Protein AF-A0A3D5USP9-F1 (afdb_monomer_lite)

pLDDT: mean 96.51, std 5.12, range [55.72, 98.81]

Foldseek 3Di:
DDDDDPDVVVQVVAWDWDQPDVVGIDIDSHDDDDDDVVVVVVVVVVCVVCPPVNVVVVVVVVVVVVVVVVPPD

Radius of gyration: 20.23 Å; chains: 1; bounding box: 38×27×56 Å

Sequence (73 aa):
STVLFRSEELRAHMIFDCADWPGGRMVTPTLAGTRPGGAIAAAWAVMNFLGEEGYRAKHKQVTNARETIEAGI

Secondary structure (DSSP, 8-state):
-----SSHHHHHTT-EEETT-TTS-EEESSS-SS--HHHHHHHHHHHHHHHHHHHHHHHHHHHHHHHHHHTT-

Structure (mmCIF, N/CA/C/O backbone):
data_AF-A0A3D5USP9-F1
#
_entry.id   AF-A0A3D5USP9-F1
#
loop_
_atom_site.group_PDB
_atom_site.id
_atom_site.type_symbol
_atom_site.label_atom_id
_atom_site.label_alt_id
_atom_site.label_comp_id
_atom_site.label_asym_id
_atom_site.label_entity_id
_atom_site.label_seq_id
_atom_site.pdbx_PDB_ins_code
_atom_site.Cartn_x
_atom_site.Cartn_y
_atom_site.Cartn_z
_atom_site.occupancy
_atom_site.B_iso_or_equiv
_atom_site.auth_seq_id
_atom_site.auth_comp_id
_atom_site.auth_asym_id
_atom_site.auth_atom_id
_atom_site.pdbx_PDB_model_num
ATOM 1 N N . SER A 1 1 ? -4.866 0.265 -1.360 1.00 93.81 1 SER A N 1
ATOM 2 C CA . SER A 1 1 ? -4.734 -1.177 -1.644 1.00 93.81 1 SER A CA 1
ATOM 3 C C . SER A 1 1 ? -3.304 -1.457 -2.066 1.00 93.81 1 SER A C 1
ATOM 5 O O . SER A 1 1 ? -2.673 -0.548 -2.598 1.00 93.81 1 SER A O 1
ATOM 7 N N . THR A 1 2 ? -2.816 -2.672 -1.826 1.00 95.81 2 THR A N 1
ATOM 8 C CA . THR A 1 2 ? -1.449 -3.105 -2.138 1.00 95.81 2 THR A CA 1
ATOM 9 C C . THR A 1 2 ? -1.497 -4.563 -2.585 1.00 95.81 2 THR A C 1
ATOM 11 O O . THR A 1 2 ? -2.211 -5.358 -1.980 1.00 95.81 2 THR A O 1
ATOM 14 N N . VAL A 1 3 ? -0.741 -4.915 -3.626 1.00 96.62 3 VAL A N 1
ATOM 15 C CA . VAL A 1 3 ? -0.535 -6.307 -4.050 1.00 96.62 3 VAL A CA 1
ATOM 16 C C . VAL A 1 3 ? 0.902 -6.682 -3.713 1.00 96.62 3 VAL A C 1
ATOM 18 O O . VAL A 1 3 ? 1.826 -5.956 -4.074 1.00 96.62 3 VAL A O 1
ATOM 21 N N . LEU A 1 4 ? 1.078 -7.790 -2.998 1.00 97.81 4 LEU A N 1
ATOM 22 C CA . LEU A 1 4 ? 2.381 -8.322 -2.613 1.00 97.81 4 LEU A CA 1
ATOM 23 C C . LEU A 1 4 ? 2.551 -9.696 -3.257 1.00 97.81 4 LEU A C 1
ATOM 25 O O . LEU A 1 4 ? 1.639 -10.521 -3.210 1.00 97.81 4 LEU A O 1
ATOM 29 N N . PHE A 1 5 ? 3.720 -9.941 -3.839 1.00 98.00 5 PHE A N 1
ATOM 30 C CA . PHE A 1 5 ? 4.068 -11.230 -4.425 1.00 98.00 5 PHE A CA 1
ATOM 31 C C . PHE A 1 5 ? 5.050 -11.957 -3.518 1.00 98.00 5 PHE A C 1
ATOM 33 O O . PHE A 1 5 ? 5.934 -11.341 -2.929 1.00 98.00 5 PHE A O 1
ATOM 40 N N . ARG A 1 6 ? 4.900 -13.282 -3.429 1.00 98.12 6 ARG A N 1
ATOM 41 C CA . ARG A 1 6 ? 5.833 -14.136 -2.682 1.00 98.12 6 ARG A CA 1
ATOM 42 C C . ARG A 1 6 ? 7.232 -14.126 -3.300 1.00 98.12 6 ARG A C 1
ATOM 44 O O . ARG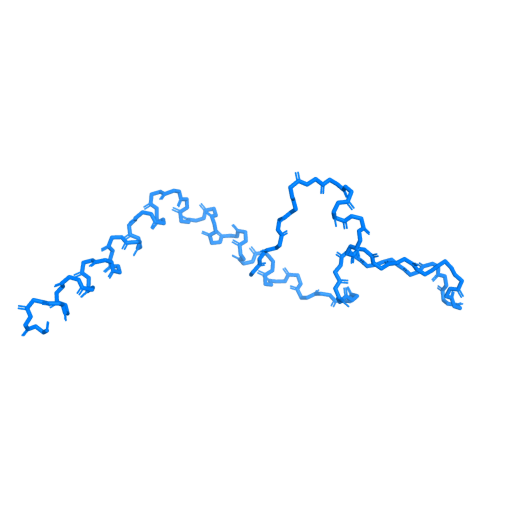 A 1 6 ? 8.203 -14.266 -2.568 1.00 98.12 6 ARG A O 1
ATOM 51 N N . SER A 1 7 ? 7.317 -14.006 -4.623 1.00 98.44 7 SER A N 1
ATOM 52 C CA . SER A 1 7 ? 8.570 -14.067 -5.366 1.00 98.44 7 SER A CA 1
ATOM 53 C C . SER A 1 7 ? 8.570 -13.093 -6.543 1.00 98.44 7 SER A C 1
ATOM 55 O O . SER A 1 7 ? 7.520 -12.581 -6.953 1.00 98.44 7 SER A O 1
ATOM 57 N N . GLU A 1 8 ? 9.756 -12.820 -7.078 1.00 97.50 8 GLU A N 1
ATOM 58 C CA . GLU A 1 8 ? 9.915 -11.913 -8.211 1.00 97.50 8 GLU A CA 1
ATOM 59 C C . GLU A 1 8 ? 9.372 -12.510 -9.512 1.00 97.50 8 GLU A C 1
ATOM 61 O O . GLU A 1 8 ? 8.798 -11.782 -10.321 1.00 97.50 8 GLU A O 1
ATOM 66 N N . GLU A 1 9 ? 9.453 -13.828 -9.678 1.00 98.06 9 GLU A N 1
ATOM 67 C CA . GLU A 1 9 ? 8.921 -14.538 -10.843 1.00 98.06 9 GLU A CA 1
ATOM 68 C C . GLU A 1 9 ? 7.409 -14.314 -10.964 1.00 98.06 9 GLU A C 1
ATOM 70 O O . GLU A 1 9 ? 6.903 -14.008 -12.041 1.00 98.06 9 GLU A O 1
ATOM 75 N N . LEU A 1 10 ? 6.684 -14.357 -9.839 1.00 98.06 10 LEU A N 1
ATOM 76 C CA . LEU A 1 10 ? 5.252 -14.050 -9.820 1.00 98.06 10 LEU A CA 1
ATOM 77 C C . LEU A 1 10 ? 4.970 -12.576 -10.134 1.00 98.06 10 LEU A C 1
ATOM 79 O O . LEU A 1 10 ? 4.018 -12.270 -10.851 1.00 98.06 10 LEU A O 1
ATOM 83 N N . ARG A 1 11 ? 5.802 -11.659 -9.623 1.00 97.06 11 ARG A N 1
ATOM 84 C CA . ARG A 1 11 ? 5.686 -10.220 -9.905 1.00 97.06 11 ARG A CA 1
ATOM 85 C C . ARG A 1 11 ? 5.916 -9.916 -11.387 1.00 97.06 11 ARG A C 1
ATOM 87 O O . ARG A 1 11 ? 5.259 -9.025 -11.923 1.00 97.06 11 ARG A O 1
ATOM 94 N N . ALA A 1 12 ? 6.823 -10.636 -12.046 1.00 96.50 12 ALA A N 1
ATOM 95 C CA . ALA A 1 12 ? 7.167 -10.412 -13.448 1.00 96.50 12 ALA A CA 1
ATOM 96 C C . ALA A 1 12 ? 5.955 -10.574 -14.380 1.00 96.50 12 ALA A C 1
ATOM 98 O O . ALA A 1 12 ? 5.827 -9.825 -15.343 1.00 96.50 12 ALA A O 1
ATOM 99 N N . HIS A 1 13 ? 5.014 -11.462 -14.044 1.00 96.38 13 HIS A N 1
ATOM 100 C CA . HIS A 1 13 ? 3.774 -11.646 -14.806 1.00 96.38 13 HIS A CA 1
ATOM 101 C C . HIS A 1 13 ? 2.789 -10.463 -14.723 1.00 96.38 13 HIS A C 1
ATOM 103 O O . HIS A 1 13 ? 1.856 -10.401 -15.519 1.00 96.38 13 HIS A O 1
ATOM 109 N N . MET A 1 14 ? 2.956 -9.534 -13.773 1.00 97.31 14 MET A N 1
ATOM 110 C CA . MET A 1 14 ? 2.084 -8.359 -13.622 1.00 97.31 14 MET A CA 1
ATOM 111 C C . MET A 1 14 ? 2.540 -7.161 -14.466 1.00 97.31 14 MET A C 1
ATOM 113 O O . MET A 1 14 ? 1.731 -6.286 -14.780 1.00 97.31 14 MET A O 1
ATOM 117 N N . ILE A 1 15 ? 3.831 -7.081 -14.788 1.00 96.75 15 ILE A N 1
ATOM 118 C CA . ILE A 1 15 ? 4.406 -5.930 -15.484 1.00 96.75 15 ILE A CA 1
ATOM 119 C C . ILE A 1 15 ? 3.982 -5.981 -16.950 1.00 96.75 15 ILE A C 1
ATOM 121 O O . ILE A 1 15 ? 4.182 -6.987 -17.625 1.00 96.75 15 ILE A O 1
ATOM 125 N N . PHE A 1 16 ? 3.438 -4.876 -17.452 1.00 96.62 16 PHE A N 1
ATOM 126 C CA . PHE A 1 16 ? 3.236 -4.693 -18.883 1.00 96.62 16 PHE A CA 1
ATOM 127 C C . PHE A 1 16 ? 4.491 -4.066 -19.495 1.00 96.62 16 PHE A C 1
ATOM 129 O O . PHE A 1 16 ? 4.970 -3.044 -19.001 1.00 96.62 16 PHE A O 1
ATOM 136 N N . ASP A 1 17 ? 5.004 -4.669 -20.566 1.00 96.50 17 ASP A N 1
ATOM 137 C CA . ASP A 1 17 ? 6.182 -4.210 -21.304 1.00 96.50 17 ASP A CA 1
ATOM 138 C C . ASP A 1 17 ? 5.946 -4.379 -22.810 1.00 96.50 17 ASP A C 1
ATOM 140 O O . ASP A 1 17 ? 5.840 -5.496 -23.317 1.00 96.50 17 ASP A O 1
ATOM 144 N N . CYS A 1 18 ? 5.825 -3.259 -23.521 1.00 96.25 18 CYS A N 1
ATOM 145 C CA . CYS A 1 18 ? 5.649 -3.211 -24.967 1.00 96.25 18 CYS A CA 1
ATOM 146 C C . CYS A 1 18 ? 6.820 -2.449 -25.595 1.00 96.25 18 CYS A C 1
ATOM 148 O O . CYS A 1 18 ? 6.887 -1.219 -25.525 1.00 96.25 18 CYS A O 1
ATOM 150 N N . ALA A 1 19 ? 7.748 -3.196 -26.197 1.00 96.44 19 ALA A N 1
ATOM 151 C CA . ALA A 1 19 ? 8.961 -2.655 -26.804 1.00 96.44 19 ALA A CA 1
ATOM 152 C C . ALA A 1 19 ? 8.673 -1.801 -28.049 1.00 96.44 19 ALA A C 1
ATOM 154 O O . ALA A 1 19 ? 9.177 -0.684 -28.148 1.00 96.44 19 ALA A O 1
ATOM 155 N N . ASP A 1 20 ? 7.811 -2.289 -28.942 1.00 95.94 20 ASP A N 1
ATOM 156 C CA . ASP A 1 20 ? 7.578 -1.706 -30.272 1.00 95.94 20 ASP A CA 1
ATOM 157 C C . ASP A 1 20 ? 6.412 -0.706 -30.301 1.00 95.94 20 ASP A C 1
ATOM 159 O O . ASP A 1 20 ? 5.709 -0.549 -31.301 1.00 95.94 20 ASP A O 1
ATOM 163 N N . TRP A 1 21 ? 6.171 -0.025 -29.180 1.00 95.44 21 TRP A N 1
ATOM 164 C CA . TRP A 1 21 ? 5.155 1.015 -29.125 1.00 95.44 21 TRP A CA 1
ATOM 165 C C . TRP A 1 21 ? 5.605 2.233 -29.961 1.00 95.44 21 TRP A C 1
ATOM 167 O O . TRP A 1 21 ? 6.728 2.705 -29.771 1.00 95.44 21 TRP A O 1
ATOM 177 N N . PRO A 1 22 ? 4.760 2.809 -30.846 1.00 95.62 22 PRO A N 1
ATOM 178 C CA . PRO A 1 22 ? 5.171 3.889 -31.758 1.00 95.62 22 PRO A CA 1
ATOM 179 C C . PRO A 1 22 ? 5.749 5.140 -31.075 1.00 95.62 22 PRO A C 1
ATOM 181 O O . PRO A 1 22 ? 6.504 5.889 -31.686 1.00 95.62 22 PRO A O 1
ATOM 184 N N . GLY A 1 23 ? 5.392 5.372 -29.808 1.00 94.12 23 GLY A N 1
ATOM 185 C CA . GLY A 1 23 ? 5.912 6.467 -28.980 1.00 94.12 23 GLY A CA 1
ATOM 186 C C . GLY A 1 23 ? 7.189 6.142 -28.192 1.00 94.12 23 GLY A C 1
ATOM 187 O O . GLY A 1 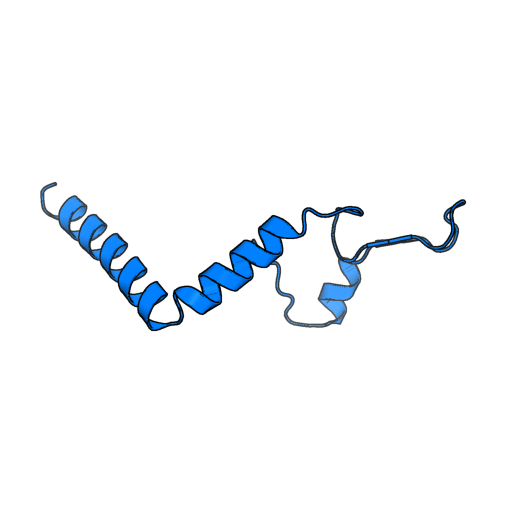23 ? 7.584 6.942 -27.348 1.00 94.12 23 GLY A O 1
ATOM 188 N N . GLY A 1 24 ? 7.809 4.983 -28.427 1.00 95.12 24 GLY A N 1
ATOM 189 C CA . GLY A 1 24 ? 8.894 4.429 -27.616 1.00 95.12 24 GLY A CA 1
ATOM 190 C C . GLY A 1 24 ? 8.393 3.411 -26.589 1.00 95.12 24 GLY A C 1
ATOM 191 O O . GLY A 1 24 ? 7.210 3.396 -26.250 1.00 95.12 24 GLY A O 1
ATOM 192 N N . ARG A 1 25 ? 9.304 2.557 -26.099 1.00 96.38 25 ARG A N 1
ATOM 193 C CA . ARG A 1 25 ? 9.002 1.440 -25.187 1.00 96.38 25 ARG A CA 1
ATOM 194 C C . ARG A 1 25 ? 8.097 1.872 -24.028 1.00 96.38 25 ARG A C 1
ATOM 196 O O . ARG A 1 25 ? 8.463 2.741 -23.235 1.00 96.38 25 ARG A O 1
ATOM 203 N N . MET A 1 26 ? 6.948 1.214 -23.905 1.00 95.56 26 MET A N 1
ATOM 204 C CA . MET A 1 26 ? 5.950 1.474 -22.870 1.00 95.56 26 MET A CA 1
ATOM 205 C C . MET A 1 26 ? 6.027 0.394 -21.794 1.00 95.56 26 MET A C 1
ATOM 207 O O . MET A 1 26 ? 5.774 -0.777 -22.070 1.00 95.56 26 MET A O 1
ATOM 211 N N . VAL A 1 27 ? 6.343 0.796 -20.562 1.00 96.69 27 VAL A N 1
ATOM 212 C CA . VAL A 1 27 ? 6.437 -0.113 -19.413 1.00 96.69 27 VAL A CA 1
ATOM 213 C C . VAL A 1 27 ? 5.578 0.410 -18.273 1.00 96.69 27 VAL A C 1
ATOM 215 O O . VAL A 1 27 ? 5.762 1.548 -17.833 1.00 96.69 27 VAL A O 1
ATOM 218 N N . THR A 1 28 ? 4.674 -0.419 -17.749 1.00 96.31 28 THR A N 1
ATOM 219 C CA . THR A 1 28 ? 3.901 -0.085 -16.547 1.00 96.31 28 THR A CA 1
ATOM 220 C C . THR A 1 28 ? 3.970 -1.210 -15.512 1.00 96.31 28 THR A C 1
ATOM 222 O O . THR A 1 28 ? 3.727 -2.374 -15.828 1.00 96.31 28 THR A O 1
ATOM 225 N N . PRO A 1 29 ? 4.278 -0.893 -14.238 1.00 94.25 29 PRO A N 1
ATOM 226 C CA . PRO A 1 29 ? 4.341 -1.898 -13.176 1.00 94.25 29 PRO A CA 1
ATOM 227 C C . PRO A 1 29 ? 2.951 -2.309 -12.663 1.00 94.25 29 PRO A C 1
ATOM 229 O O . PRO A 1 29 ? 2.836 -3.252 -11.888 1.00 94.25 29 PRO A O 1
ATOM 232 N N . THR A 1 30 ? 1.906 -1.562 -13.036 1.00 94.44 30 THR A N 1
ATOM 233 C CA . THR A 1 30 ? 0.495 -1.834 -12.739 1.00 94.44 30 THR A CA 1
ATOM 234 C C . THR A 1 30 ? -0.363 -1.460 -13.956 1.00 94.44 30 THR A C 1
ATOM 236 O O . THR A 1 30 ? 0.168 -1.089 -15.001 1.00 94.44 30 THR A O 1
ATOM 239 N N . LEU A 1 31 ? -1.692 -1.536 -13.827 1.00 93.81 31 LEU A N 1
ATOM 240 C CA . LEU A 1 31 ? -2.636 -1.263 -14.919 1.00 93.81 31 LEU A CA 1
ATOM 241 C C . LEU A 1 31 ? -2.567 0.167 -15.480 1.00 93.81 31 LEU A C 1
ATOM 243 O O . LEU A 1 31 ? -2.854 0.379 -16.652 1.00 93.81 31 LEU A O 1
ATOM 247 N N . ALA A 1 32 ? -2.243 1.159 -14.649 1.00 93.56 32 ALA A N 1
ATOM 248 C CA . ALA A 1 32 ? -2.291 2.564 -15.042 1.00 93.56 32 ALA A CA 1
ATOM 249 C C . ALA A 1 32 ? -0.912 3.086 -15.467 1.00 93.56 32 ALA A C 1
ATOM 251 O O . ALA A 1 32 ? 0.089 2.813 -14.804 1.00 93.56 32 ALA A O 1
ATOM 252 N N . GLY A 1 33 ? -0.889 3.923 -16.510 1.00 91.81 33 GLY A N 1
ATOM 253 C CA . GLY A 1 33 ? 0.264 4.764 -16.84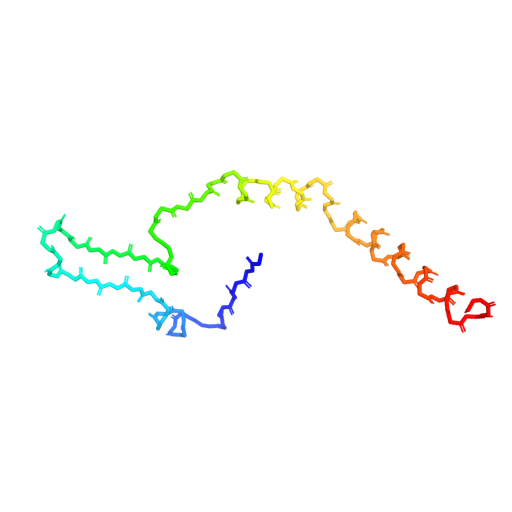6 1.00 91.81 33 GLY A CA 1
ATOM 254 C C . GLY A 1 33 ? 0.385 5.946 -15.877 1.00 91.81 33 GLY A C 1
ATOM 255 O O . GLY A 1 33 ? 1.124 5.891 -14.890 1.00 91.81 33 GLY A O 1
ATOM 256 N N . THR A 1 34 ? -0.380 7.014 -16.122 1.00 95.00 34 THR A N 1
ATOM 257 C CA . THR A 1 34 ? -0.463 8.163 -15.204 1.00 95.00 34 THR A CA 1
ATOM 258 C C . THR A 1 34 ? -1.189 7.771 -13.918 1.00 95.00 34 THR A C 1
ATOM 260 O O . THR A 1 34 ? -2.252 7.153 -13.952 1.00 95.00 34 THR A O 1
ATOM 263 N N . ARG A 1 35 ? -0.616 8.139 -12.766 1.00 93.44 35 ARG A N 1
ATOM 264 C CA . ARG A 1 35 ? -1.114 7.762 -11.434 1.00 93.44 35 ARG A CA 1
ATOM 265 C C . ARG A 1 35 ? -1.250 8.995 -10.530 1.00 93.44 35 ARG A C 1
ATOM 267 O O . ARG A 1 35 ? -0.363 9.848 -10.555 1.00 93.44 35 ARG A O 1
ATOM 274 N N . PRO A 1 36 ? -2.302 9.090 -9.695 1.00 94.00 36 PRO A N 1
ATOM 275 C CA . PRO A 1 36 ? -2.475 10.204 -8.766 1.00 94.00 36 PRO A CA 1
ATOM 276 C C . PRO A 1 36 ? -1.524 10.069 -7.565 1.00 94.00 36 PRO A C 1
ATOM 278 O O . PRO A 1 36 ? -1.833 9.400 -6.577 1.00 94.00 36 PRO A O 1
ATOM 281 N N . GLY A 1 37 ? -0.360 10.723 -7.632 1.00 96.00 37 GLY A N 1
ATOM 282 C CA . GLY A 1 37 ? 0.681 10.637 -6.595 1.00 96.00 37 GLY A CA 1
ATOM 283 C C . GLY A 1 37 ? 0.223 11.053 -5.189 1.00 96.00 37 GLY A C 1
ATOM 284 O O . GLY A 1 37 ? 0.699 10.496 -4.203 1.00 96.00 37 GLY A O 1
ATOM 285 N N . GLY A 1 38 ? -0.757 11.959 -5.084 1.00 98.00 38 GLY A N 1
ATOM 286 C CA . GLY A 1 38 ? -1.292 12.421 -3.798 1.00 98.00 38 GLY A CA 1
ATOM 287 C C . GLY A 1 38 ? -1.898 11.303 -2.944 1.00 98.00 38 GLY A C 1
ATOM 288 O O . GLY A 1 38 ? -1.659 11.257 -1.741 1.00 98.00 38 GLY A O 1
ATOM 289 N N . ALA A 1 39 ? -2.606 10.348 -3.555 1.00 96.62 39 ALA A N 1
ATOM 290 C CA . ALA A 1 39 ? -3.176 9.216 -2.820 1.00 96.62 39 ALA A CA 1
ATOM 291 C C . ALA A 1 39 ? -2.086 8.286 -2.252 1.00 96.62 39 ALA A C 1
ATOM 293 O O . ALA A 1 39 ? -2.233 7.750 -1.155 1.00 96.62 39 ALA A O 1
ATOM 294 N N . ILE A 1 40 ? -0.972 8.130 -2.976 1.00 96.69 40 ILE A N 1
ATOM 295 C CA . ILE A 1 40 ? 0.184 7.334 -2.538 1.00 96.69 40 ILE A CA 1
ATOM 296 C C . ILE A 1 40 ? 0.873 8.024 -1.354 1.00 96.69 40 ILE A C 1
ATOM 298 O O . ILE A 1 40 ? 1.149 7.382 -0.340 1.00 96.69 40 ILE A O 1
ATOM 302 N N . ALA A 1 41 ? 1.090 9.339 -1.454 1.00 98.38 41 ALA A N 1
ATOM 303 C CA . ALA A 1 41 ? 1.676 10.137 -0.380 1.00 98.38 41 ALA A CA 1
ATOM 304 C C . ALA A 1 41 ? 0.803 10.135 0.886 1.00 98.38 41 ALA A C 1
ATOM 306 O O . ALA A 1 41 ? 1.321 9.966 1.988 1.00 98.38 41 ALA A O 1
ATOM 307 N N . ALA A 1 42 ? -0.519 10.250 0.739 1.00 98.56 42 ALA A N 1
ATOM 308 C CA . ALA A 1 42 ? -1.452 10.190 1.861 1.00 98.56 42 ALA A CA 1
ATOM 309 C C . ALA A 1 42 ? -1.420 8.827 2.569 1.00 98.56 42 ALA A C 1
ATOM 311 O O . ALA A 1 42 ? -1.381 8.777 3.797 1.00 98.56 42 ALA A O 1
ATOM 312 N N . ALA A 1 43 ? -1.379 7.722 1.814 1.00 98.31 43 ALA A N 1
ATOM 313 C CA . ALA A 1 43 ? -1.251 6.387 2.396 1.00 98.31 43 ALA A CA 1
ATOM 314 C C . ALA A 1 43 ? 0.047 6.246 3.210 1.00 98.31 43 ALA A C 1
ATOM 316 O O . ALA A 1 43 ? 0.013 5.753 4.336 1.00 98.31 43 ALA A O 1
ATOM 317 N N . TRP A 1 44 ? 1.174 6.735 2.677 1.00 98.38 44 TRP A N 1
ATOM 318 C CA . TRP A 1 44 ? 2.444 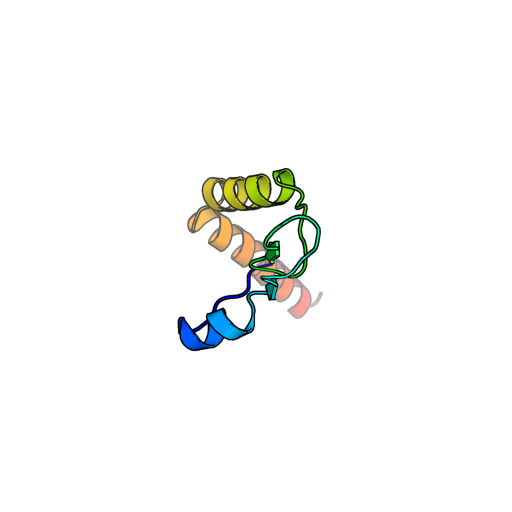6.778 3.406 1.00 98.38 44 TRP A CA 1
ATOM 319 C C . TRP A 1 44 ? 2.346 7.630 4.678 1.00 98.38 44 TRP A C 1
ATOM 321 O O . TRP A 1 44 ? 2.731 7.171 5.752 1.00 98.38 44 TRP A O 1
ATOM 331 N N . ALA A 1 45 ? 1.781 8.834 4.585 1.00 98.75 45 ALA A N 1
ATOM 332 C CA . ALA A 1 45 ? 1.649 9.741 5.721 1.00 98.75 45 ALA A CA 1
ATOM 333 C C . ALA A 1 45 ? 0.798 9.133 6.846 1.00 98.75 45 ALA A C 1
ATOM 335 O O . ALA A 1 45 ? 1.198 9.188 8.004 1.00 98.75 45 ALA A O 1
ATOM 336 N N . VAL A 1 46 ? -0.331 8.493 6.517 1.00 98.69 46 VAL A N 1
ATOM 337 C CA . VAL A 1 46 ? -1.200 7.832 7.506 1.00 98.69 46 VAL A CA 1
ATOM 338 C C . VAL A 1 46 ? -0.491 6.661 8.186 1.00 98.69 46 VAL A C 1
ATOM 340 O O . VAL A 1 46 ? -0.589 6.540 9.405 1.00 98.69 46 VAL A O 1
ATOM 343 N N . MET A 1 47 ? 0.244 5.830 7.436 1.00 98.50 47 MET A N 1
ATOM 344 C CA . MET A 1 47 ? 1.006 4.721 8.026 1.00 98.50 47 MET A CA 1
ATOM 345 C C . MET A 1 47 ? 2.048 5.219 9.033 1.00 98.50 47 MET A C 1
ATOM 347 O O . MET A 1 47 ? 2.165 4.647 10.114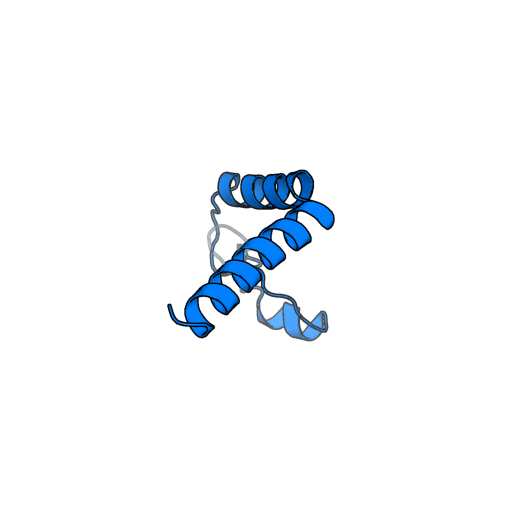 1.00 98.50 47 MET A O 1
ATOM 351 N N . ASN A 1 48 ? 2.764 6.300 8.706 1.00 98.56 48 ASN A N 1
ATOM 352 C CA . ASN A 1 48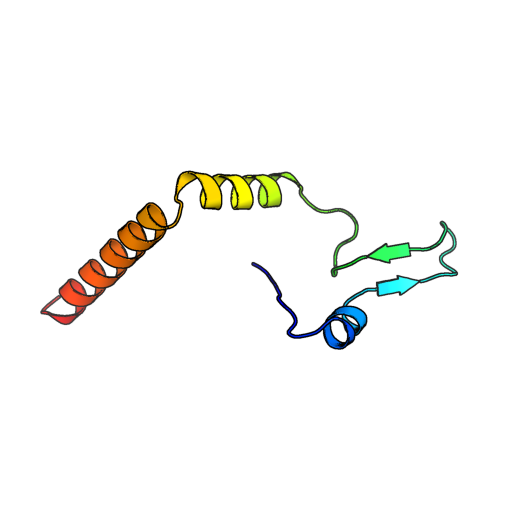 ? 3.760 6.897 9.602 1.00 98.56 48 ASN A CA 1
ATOM 353 C C . ASN A 1 48 ? 3.120 7.603 10.801 1.00 98.56 48 ASN A C 1
ATOM 355 O O . ASN A 1 48 ? 3.618 7.485 11.914 1.00 98.56 48 ASN A O 1
ATOM 359 N N . PHE A 1 49 ? 2.021 8.327 10.582 1.00 98.69 49 PHE A N 1
ATOM 360 C CA . PHE A 1 49 ? 1.316 9.046 11.639 1.00 98.69 49 PHE A CA 1
ATOM 361 C C . PHE A 1 49 ? 0.696 8.099 12.670 1.00 98.69 49 PHE A C 1
ATOM 363 O O . PHE A 1 49 ? 0.781 8.356 13.866 1.00 98.69 49 PHE A O 1
ATOM 370 N N . LEU A 1 50 ? 0.059 7.015 12.215 1.00 98.69 50 LEU A N 1
ATOM 371 C CA . LEU A 1 50 ? -0.543 6.039 13.119 1.00 98.69 50 LEU A CA 1
ATOM 372 C C . LEU A 1 50 ? 0.523 5.173 13.792 1.00 98.69 50 LEU A C 1
ATOM 374 O O . LEU A 1 50 ? 0.427 4.923 14.993 1.00 98.69 50 LEU A O 1
ATOM 378 N N . GLY A 1 51 ? 1.506 4.689 13.030 1.00 98.56 51 GLY A N 1
ATOM 379 C CA . GLY A 1 51 ? 2.442 3.681 13.517 1.00 98.56 51 GLY A CA 1
ATOM 380 C C . GLY A 1 51 ? 1.729 2.431 14.051 1.00 98.56 51 GLY A C 1
ATOM 381 O O . GLY A 1 51 ? 0.518 2.248 13.904 1.00 98.56 51 GLY A O 1
ATOM 382 N N . GLU A 1 52 ? 2.480 1.543 14.694 1.00 98.69 52 GLU A N 1
ATOM 383 C CA . GLU A 1 52 ? 1.912 0.304 15.232 1.00 98.69 52 GLU A CA 1
ATOM 384 C C . GLU A 1 52 ? 0.867 0.571 16.329 1.00 98.69 52 GLU A C 1
ATOM 386 O O . GLU A 1 52 ? -0.224 -0.004 16.312 1.00 98.69 52 GLU A O 1
ATOM 391 N N . GLU A 1 53 ? 1.169 1.480 17.258 1.00 98.62 53 GLU A N 1
ATOM 392 C CA . GLU A 1 53 ? 0.285 1.814 18.379 1.00 98.62 53 GLU A CA 1
ATOM 393 C C . GLU A 1 53 ? -1.044 2.412 17.913 1.00 98.62 53 GLU A C 1
ATOM 395 O O . GLU A 1 53 ? -2.107 2.000 18.386 1.00 98.62 53 GLU A O 1
ATOM 400 N N . GLY A 1 54 ? -1.014 3.331 16.944 1.00 98.81 54 GLY A N 1
ATOM 401 C CA . GLY A 1 54 ? -2.223 3.926 16.386 1.00 98.81 54 GLY A CA 1
ATOM 402 C C . GLY A 1 54 ? -3.101 2.883 15.701 1.00 98.81 54 GLY A C 1
ATOM 403 O O . GLY A 1 54 ? -4.311 2.859 15.936 1.00 98.81 54 GLY A O 1
ATOM 404 N N . TYR A 1 55 ? -2.514 1.964 14.927 1.00 98.75 55 TYR A N 1
ATOM 405 C CA . TYR A 1 55 ? -3.274 0.859 14.335 1.00 98.75 55 TYR A CA 1
ATOM 406 C C . TYR A 1 55 ? -3.865 -0.082 15.396 1.00 98.75 55 TYR A C 1
ATOM 408 O O . TYR A 1 55 ? -5.043 -0.436 15.291 1.00 98.75 55 TYR A O 1
ATOM 416 N N . ARG A 1 56 ? -3.115 -0.429 16.453 1.00 98.81 56 ARG A N 1
ATOM 417 C CA . ARG A 1 56 ? -3.626 -1.235 17.582 1.00 98.81 56 ARG A CA 1
ATOM 418 C C . ARG A 1 56 ? -4.788 -0.542 18.294 1.00 98.81 56 ARG A C 1
ATOM 420 O O . ARG A 1 56 ? -5.799 -1.183 18.586 1.00 98.81 56 ARG A O 1
ATOM 427 N N . ALA A 1 57 ? -4.685 0.765 18.524 1.00 98.81 57 ALA A N 1
ATOM 428 C CA . ALA A 1 57 ? -5.748 1.551 19.140 1.00 98.81 57 ALA A CA 1
ATOM 429 C C . ALA A 1 57 ? -7.015 1.585 18.269 1.00 98.81 57 ALA A C 1
ATOM 431 O O . ALA A 1 57 ? -8.115 1.380 18.785 1.00 98.81 57 ALA A O 1
ATOM 432 N N . LYS A 1 58 ? -6.881 1.782 16.948 1.00 98.62 58 LYS A N 1
ATOM 433 C CA . LYS A 1 58 ? -8.022 1.733 16.014 1.00 98.62 58 LYS A CA 1
ATOM 434 C C . LYS A 1 58 ? -8.658 0.352 15.952 1.00 98.62 58 LYS A C 1
ATOM 436 O O . LYS A 1 58 ? -9.882 0.259 15.983 1.00 98.62 58 LYS A O 1
ATOM 441 N N . HIS A 1 59 ? -7.852 -0.706 15.935 1.00 98.69 59 HIS A N 1
ATOM 442 C CA . HIS A 1 59 ? -8.363 -2.071 16.003 1.00 98.69 59 HIS A CA 1
ATOM 443 C C . HIS A 1 59 ? -9.190 -2.292 17.275 1.00 98.69 59 HIS A C 1
ATOM 445 O O . HIS A 1 59 ? -10.339 -2.712 17.176 1.00 98.69 59 HIS A O 1
ATOM 451 N N . LYS A 1 60 ? -8.662 -1.899 18.444 1.00 98.75 60 LYS A N 1
ATOM 452 C CA . LYS A 1 60 ? -9.372 -2.003 19.728 1.00 98.75 60 LYS A CA 1
ATOM 453 C C . LYS A 1 60 ? -10.704 -1.247 19.728 1.00 98.75 60 LYS A C 1
ATOM 455 O O . LYS A 1 60 ? -11.692 -1.743 20.254 1.00 98.75 60 LYS A O 1
ATOM 460 N N . GLN A 1 61 ? -10.754 -0.055 19.131 1.00 98.75 61 GLN A N 1
ATOM 461 C CA . GLN A 1 61 ? -12.005 0.703 19.010 1.00 98.75 61 GLN A CA 1
ATOM 462 C C . GLN A 1 61 ? -13.065 -0.079 18.223 1.00 98.75 61 GLN A C 1
ATOM 464 O O . GLN A 1 61 ? -14.211 -0.163 18.660 1.00 98.75 61 GLN A O 1
ATOM 469 N N . VAL A 1 62 ? -12.675 -0.685 17.097 1.00 98.75 62 VAL A N 1
ATOM 470 C CA . VAL A 1 62 ? -13.579 -1.485 16.258 1.00 98.75 62 VAL A CA 1
ATOM 471 C C . VAL A 1 62 ? -14.029 -2.759 16.976 1.00 98.75 62 VAL A C 1
ATOM 473 O O . VAL A 1 62 ? -15.218 -3.073 16.961 1.00 98.75 62 VAL A O 1
ATOM 476 N N . THR A 1 63 ? -13.120 -3.483 17.633 1.00 98.69 63 THR A N 1
ATOM 477 C CA . THR A 1 63 ? -13.469 -4.729 18.334 1.00 98.69 63 THR A CA 1
ATOM 478 C C . THR A 1 63 ? -14.343 -4.481 19.557 1.00 98.69 63 THR A C 1
ATOM 480 O O . THR A 1 63 ? -15.316 -5.202 19.737 1.00 98.69 63 THR A O 1
ATOM 483 N N . ASN A 1 64 ? -14.076 -3.430 20.339 1.00 98.56 64 ASN A N 1
ATOM 484 C CA . ASN A 1 64 ? -14.920 -3.056 21.478 1.00 98.56 64 ASN A CA 1
ATOM 485 C C . ASN A 1 64 ? -16.339 -2.673 21.029 1.00 98.56 64 ASN A C 1
ATOM 487 O O . ASN A 1 64 ? -17.321 -3.035 21.677 1.00 98.56 64 ASN A O 1
ATOM 491 N N . ALA A 1 65 ? -16.450 -1.931 19.919 1.00 98.56 65 ALA A N 1
ATOM 492 C CA . ALA A 1 65 ? -17.747 -1.589 19.345 1.00 98.56 65 ALA A CA 1
ATOM 493 C C . ALA A 1 65 ? -18.505 -2.854 18.920 1.00 98.56 65 ALA A C 1
ATOM 495 O O . ALA A 1 65 ? -19.671 -3.003 19.272 1.00 98.56 65 ALA A O 1
ATOM 496 N N . ARG A 1 66 ? -17.827 -3.791 18.240 1.00 98.44 66 ARG A N 1
ATOM 497 C CA . ARG A 1 66 ? -18.391 -5.102 17.885 1.00 98.44 66 ARG A CA 1
ATOM 498 C C . ARG A 1 66 ? -18.888 -5.858 19.118 1.00 98.44 66 ARG A C 1
ATOM 500 O O . ARG A 1 66 ? -20.026 -6.287 19.114 1.00 98.44 66 ARG A O 1
ATOM 507 N N . GLU A 1 67 ? -18.072 -5.988 20.161 1.00 98.56 67 GLU A N 1
ATOM 508 C CA . GLU A 1 67 ? -18.439 -6.709 21.393 1.00 98.56 67 GLU A CA 1
ATOM 509 C C . GLU A 1 67 ? -19.658 -6.098 22.086 1.00 98.56 67 GLU A C 1
ATOM 511 O O . GLU A 1 67 ? -20.512 -6.814 22.594 1.00 98.56 67 GLU A O 1
ATOM 516 N N . THR A 1 68 ? -19.771 -4.770 22.066 1.00 98.44 68 THR A N 1
ATOM 517 C CA . THR A 1 68 ? -20.943 -4.078 22.618 1.00 98.44 68 THR A CA 1
ATOM 518 C C . THR A 1 68 ? -22.206 -4.388 21.803 1.00 98.44 68 THR A C 1
ATOM 520 O O . THR A 1 68 ? -23.264 -4.565 22.397 1.00 98.44 68 THR A O 1
ATOM 523 N N . ILE A 1 69 ? -22.069 -4.486 20.471 1.00 98.38 69 ILE A N 1
ATOM 524 C CA . ILE A 1 69 ? -23.103 -4.877 19.484 1.00 98.38 69 ILE A CA 1
ATOM 525 C C . ILE A 1 69 ? -23.402 -6.387 19.482 1.00 98.38 69 ILE A C 1
ATOM 527 O O . ILE A 1 69 ? -24.344 -6.836 18.838 1.00 98.38 69 ILE A O 1
ATOM 531 N N . GLU A 1 70 ? -22.603 -7.194 20.171 1.00 98.12 70 GLU A N 1
ATOM 532 C CA . GLU A 1 70 ? -22.895 -8.614 20.384 1.00 98.12 70 GLU A CA 1
ATOM 533 C C . GLU A 1 70 ? -23.615 -8.862 21.727 1.00 98.12 70 GLU A C 1
ATOM 535 O O . GLU A 1 70 ? -24.154 -9.949 21.937 1.00 98.12 70 GLU A O 1
ATOM 540 N N . ALA A 1 71 ? -23.608 -7.895 22.655 1.00 97.88 71 ALA A N 1
ATOM 541 C CA . ALA A 1 71 ? -23.978 -8.080 24.064 1.00 97.88 71 ALA A CA 1
ATOM 542 C C . ALA A 1 71 ? -25.413 -7.660 24.440 1.00 97.88 71 ALA A C 1
ATOM 544 O O . ALA A 1 71 ? -25.803 -7.768 25.603 1.00 97.88 71 ALA A O 1
ATOM 545 N N . GLY A 1 72 ? -26.212 -7.175 23.504 1.00 93.25 72 GLY A N 1
ATOM 546 C CA . GLY A 1 72 ? -27.579 -6.691 23.727 1.00 93.25 72 GLY A CA 1
ATOM 547 C C . GLY A 1 72 ? -27.779 -5.192 23.497 1.00 93.25 72 GLY A C 1
ATOM 548 O O . GLY A 1 72 ? -28.827 -4.643 23.835 1.00 93.25 72 GLY A O 1
ATOM 549 N N . ILE A 1 73 ? -26.819 -4.545 22.847 1.00 55.72 73 ILE A N 1
ATOM 550 C CA . ILE A 1 73 ? -27.077 -4.365 21.416 1.00 55.72 73 ILE A CA 1
ATOM 551 C C . ILE A 1 73 ? -26.801 -5.717 20.765 1.00 55.72 73 ILE A C 1
ATOM 553 O O . ILE A 1 73 ? -25.720 -6.251 21.082 1.00 55.72 73 ILE A O 1
#